Protein AF-A0A519KTD4-F1 (afdb_monomer_lite)

Structure (mmCIF, N/CA/C/O backbone):
data_AF-A0A519KTD4-F1
#
_entry.id   AF-A0A519KTD4-F1
#
loop_
_atom_site.group_PDB
_atom_site.id
_atom_site.type_symbol
_atom_site.label_atom_id
_atom_site.label_alt_id
_atom_site.label_comp_id
_atom_site.label_asym_id
_atom_site.label_entity_id
_atom_site.label_seq_id
_atom_site.pdbx_PDB_ins_code
_atom_site.Cartn_x
_atom_site.Cartn_y
_atom_site.Cartn_z
_atom_site.occupancy
_atom_site.B_iso_or_equiv
_atom_site.auth_seq_id
_atom_site.auth_comp_id
_atom_site.auth_asym_id
_atom_site.auth_atom_id
_atom_site.pdbx_PDB_model_num
ATOM 1 N N . MET A 1 1 ? -45.208 -14.488 49.906 1.00 46.38 1 MET A N 1
ATOM 2 C CA . MET A 1 1 ? -45.055 -13.047 49.587 1.00 46.38 1 MET A CA 1
ATOM 3 C C . MET A 1 1 ? -43.746 -12.851 48.831 1.00 46.38 1 MET A C 1
ATOM 5 O O . MET A 1 1 ? -42.703 -13.168 49.379 1.00 46.38 1 MET A O 1
ATOM 9 N N . LYS A 1 2 ? -43.776 -12.433 47.554 1.00 60.81 2 LYS A N 1
ATOM 10 C CA . LYS A 1 2 ? -42.550 -12.201 46.764 1.00 60.81 2 LYS A CA 1
ATOM 11 C C . LYS A 1 2 ? -41.892 -10.894 47.211 1.00 60.81 2 LYS A C 1
ATOM 13 O O . LYS A 1 2 ? -42.488 -9.822 47.106 1.00 60.81 2 LYS A O 1
ATOM 18 N N . ASN A 1 3 ? -40.668 -10.995 47.711 1.00 67.12 3 ASN A N 1
ATOM 19 C CA . ASN A 1 3 ? -39.859 -9.867 48.159 1.00 67.12 3 ASN A CA 1
ATOM 20 C C . ASN A 1 3 ? -39.650 -8.934 46.953 1.00 67.12 3 ASN A C 1
ATOM 22 O O . ASN A 1 3 ? -39.059 -9.341 45.961 1.00 67.12 3 ASN A O 1
ATOM 26 N N . LYS A 1 4 ? -40.151 -7.693 46.999 1.00 68.12 4 LYS A N 1
ATOM 27 C CA . LYS A 1 4 ? -40.100 -6.746 45.858 1.00 68.12 4 LYS A CA 1
ATOM 28 C C . LYS A 1 4 ? -38.737 -6.041 45.703 1.00 68.12 4 LYS A C 1
ATOM 30 O O . LYS A 1 4 ? -38.535 -5.258 44.782 1.00 68.12 4 LYS A O 1
ATOM 35 N N . LYS A 1 5 ? -37.803 -6.322 46.618 1.00 73.44 5 LYS A N 1
ATOM 36 C CA . LYS A 1 5 ? -36.444 -5.761 46.691 1.00 73.44 5 LYS A CA 1
ATOM 37 C C . LYS A 1 5 ? -35.567 -6.082 45.456 1.00 73.44 5 LYS A C 1
ATOM 39 O O . LYS A 1 5 ? -34.998 -5.136 44.916 1.00 73.44 5 LYS A O 1
ATOM 44 N N . PRO A 1 6 ? -35.500 -7.329 44.935 1.00 76.12 6 PRO A N 1
ATOM 45 C CA . PRO A 1 6 ? -34.754 -7.641 43.709 1.00 76.12 6 PRO A CA 1
ATOM 46 C C . PRO A 1 6 ? -35.272 -6.915 42.459 1.00 76.12 6 PRO A C 1
ATOM 48 O O . PRO A 1 6 ? -34.475 -6.577 41.593 1.00 76.12 6 PRO A O 1
ATOM 51 N N . LEU A 1 7 ? -36.573 -6.606 42.372 1.00 79.31 7 LEU A N 1
ATOM 52 C CA . LEU A 1 7 ? -37.143 -5.920 41.203 1.00 79.31 7 LEU A CA 1
ATOM 53 C C . LEU A 1 7 ? -36.609 -4.489 41.037 1.00 79.31 7 LEU A C 1
ATOM 55 O O . LEU A 1 7 ? -36.346 -4.060 39.918 1.00 79.31 7 LEU A O 1
ATOM 59 N N . LYS A 1 8 ? -36.407 -3.762 42.143 1.00 79.94 8 LYS A N 1
ATOM 60 C CA . LYS A 1 8 ? -35.822 -2.410 42.107 1.00 79.94 8 LYS A CA 1
ATOM 61 C C . LYS A 1 8 ? -34.336 -2.433 41.752 1.00 79.94 8 LYS A C 1
ATOM 63 O O . LYS A 1 8 ? -33.869 -1.551 41.045 1.00 79.94 8 LYS A O 1
ATOM 68 N N . ILE A 1 9 ? -33.610 -3.449 42.219 1.00 87.12 9 ILE A N 1
ATOM 69 C CA . ILE A 1 9 ? -32.178 -3.613 41.936 1.00 87.12 9 ILE A CA 1
ATOM 70 C C . ILE A 1 9 ? -31.966 -3.909 40.450 1.00 87.12 9 ILE A C 1
ATOM 72 O O . ILE A 1 9 ? -31.156 -3.252 39.806 1.00 87.12 9 ILE A O 1
ATOM 76 N N . ILE A 1 10 ? -32.745 -4.833 39.880 1.00 86.19 10 ILE A N 1
ATOM 77 C CA . ILE A 1 10 ? -32.666 -5.191 38.457 1.00 86.19 10 ILE A CA 1
ATOM 78 C C . ILE A 1 10 ? -32.978 -3.980 37.560 1.00 86.19 10 ILE A C 1
ATOM 80 O O . ILE A 1 10 ? -32.289 -3.770 36.563 1.00 86.19 10 ILE A O 1
ATOM 84 N N . ALA A 1 11 ? -33.948 -3.142 37.942 1.00 88.69 11 ALA A N 1
ATOM 85 C CA . ALA A 1 11 ? -34.317 -1.940 37.188 1.00 88.69 11 ALA A CA 1
ATOM 86 C C . ALA A 1 11 ? -33.179 -0.907 37.067 1.00 88.69 11 ALA A C 1
ATOM 88 O O . ALA A 1 11 ? -33.134 -0.166 36.090 1.00 88.69 11 ALA A O 1
ATOM 89 N N . VAL A 1 12 ? -32.252 -0.872 38.029 1.00 90.88 12 VAL A N 1
ATOM 90 C CA . VAL A 1 12 ? -31.076 0.017 38.002 1.00 90.88 12 VAL A CA 1
ATOM 91 C C . VAL A 1 12 ? -29.859 -0.683 37.390 1.00 90.88 12 VAL A C 1
ATOM 93 O O . VAL A 1 12 ? -29.072 -0.056 36.688 1.00 90.88 12 VAL A O 1
ATOM 96 N N . LEU A 1 13 ? -29.711 -1.994 37.598 1.00 92.06 13 LEU A N 1
ATOM 97 C CA . LEU A 1 13 ? -28.551 -2.750 37.122 1.00 92.06 13 LEU A CA 1
ATOM 98 C C . LEU A 1 13 ? -28.537 -2.919 35.593 1.00 92.06 13 LEU A C 1
ATOM 100 O O . LEU A 1 13 ? -27.482 -2.813 34.970 1.00 92.06 13 LEU A O 1
ATOM 104 N N . ILE A 1 14 ? -29.703 -3.161 34.984 1.00 93.00 14 ILE A N 1
ATOM 105 C CA . ILE A 1 14 ? -29.846 -3.357 33.532 1.00 93.00 14 ILE A CA 1
ATOM 106 C C . ILE A 1 14 ? -29.341 -2.151 32.721 1.00 93.00 14 ILE A C 1
ATOM 108 O O . ILE A 1 14 ? -28.513 -2.363 31.832 1.00 93.00 14 ILE A O 1
ATOM 112 N N . PRO A 1 15 ? -29.778 -0.901 32.980 1.00 92.06 15 PRO A N 1
ATOM 113 C CA . PRO A 1 15 ? -29.306 0.241 32.200 1.00 92.06 15 PRO A CA 1
ATOM 114 C C . PRO A 1 15 ? -27.805 0.487 32.381 1.00 92.06 15 PRO A C 1
ATOM 116 O O . PRO A 1 15 ? -27.131 0.808 31.407 1.00 92.06 15 PRO A O 1
ATOM 119 N N . ILE A 1 16 ? -27.251 0.260 33.579 1.00 94.75 16 ILE A N 1
ATOM 120 C CA . ILE A 1 16 ? -25.804 0.381 33.826 1.00 94.75 16 ILE A CA 1
ATOM 121 C C . ILE A 1 16 ? -25.023 -0.629 32.974 1.00 94.75 16 ILE A C 1
ATOM 123 O O . ILE A 1 16 ? -24.044 -0.266 32.319 1.00 94.75 16 ILE A O 1
ATOM 127 N N . LEU A 1 17 ? -25.482 -1.883 32.926 1.00 94.44 17 LEU A N 1
ATOM 128 C CA . LEU A 1 17 ? -24.864 -2.921 32.103 1.00 94.44 17 LEU A CA 1
ATOM 129 C C . LEU A 1 17 ? -24.974 -2.593 30.604 1.00 94.44 17 LEU A C 1
ATOM 131 O O . LEU A 1 17 ? -23.999 -2.722 29.865 1.00 94.44 17 LEU A O 1
ATOM 135 N N . ALA A 1 18 ? -26.143 -2.120 30.162 1.00 94.75 18 ALA A N 1
ATOM 136 C CA . ALA A 1 18 ? -26.383 -1.733 28.775 1.00 94.75 18 ALA A CA 1
ATOM 137 C C . ALA A 1 18 ? -25.467 -0.580 28.334 1.00 94.75 18 ALA A C 1
ATOM 139 O O . ALA A 1 18 ? -24.888 -0.641 27.250 1.00 94.75 18 ALA A O 1
ATOM 140 N N . ILE A 1 19 ? -25.268 0.432 29.186 1.00 96.06 19 ILE A N 1
ATOM 141 C CA . ILE A 1 19 ? -24.339 1.541 28.925 1.00 96.06 19 ILE A CA 1
ATOM 142 C C . ILE A 1 19 ? -22.902 1.021 28.791 1.00 96.06 19 ILE A C 1
ATOM 144 O O . ILE A 1 19 ? -22.199 1.409 27.857 1.00 96.06 19 ILE A O 1
ATOM 148 N N . GLY A 1 20 ? -22.475 0.103 29.663 1.00 95.38 20 GLY A N 1
ATOM 149 C CA . GLY A 1 20 ? -21.151 -0.521 29.571 1.00 95.38 20 GLY A CA 1
ATOM 150 C C . GLY A 1 20 ? -20.934 -1.258 28.244 1.00 95.38 20 GLY A C 1
ATOM 151 O O . GLY A 1 20 ? -19.898 -1.089 27.598 1.00 95.38 20 GLY A O 1
ATOM 152 N N . ILE A 1 21 ? -21.938 -2.015 27.792 1.00 95.31 21 ILE A N 1
ATOM 153 C CA . ILE A 1 21 ? -21.900 -2.724 26.505 1.00 95.31 21 ILE A CA 1
ATOM 154 C C . ILE A 1 21 ? -21.850 -1.731 25.335 1.00 95.31 21 ILE A C 1
ATOM 156 O O . ILE A 1 21 ? -21.049 -1.910 24.417 1.00 95.31 21 ILE A O 1
ATOM 160 N N . LEU A 1 22 ? -22.654 -0.665 25.370 1.00 94.50 22 LEU A N 1
ATOM 161 C CA . LEU A 1 22 ? -22.661 0.366 24.328 1.00 94.50 22 LEU A CA 1
ATOM 162 C C . LEU A 1 22 ? -21.302 1.065 24.208 1.00 94.50 22 LEU A C 1
ATOM 164 O O . LEU A 1 22 ? -20.795 1.215 23.096 1.00 94.50 22 LEU A O 1
ATOM 168 N N . LEU A 1 23 ? -20.680 1.434 25.332 1.00 94.88 23 LEU A N 1
ATOM 169 C CA . LEU A 1 23 ? -19.342 2.032 25.345 1.00 94.88 23 LEU A CA 1
ATOM 170 C C . LEU A 1 23 ? -18.289 1.073 24.773 1.00 94.88 23 LEU A C 1
ATOM 172 O O . LEU A 1 23 ? -17.483 1.475 23.931 1.00 94.88 23 LEU A O 1
ATOM 176 N N . TYR A 1 24 ? -18.332 -0.203 25.164 1.00 94.38 24 TYR A N 1
ATOM 177 C CA . TYR A 1 24 ? -17.425 -1.231 24.651 1.00 94.38 24 TYR A CA 1
ATOM 178 C C . TYR A 1 24 ? -17.544 -1.409 23.128 1.00 94.38 24 TYR A C 1
ATOM 180 O O . TYR A 1 24 ? -16.538 -1.400 22.406 1.00 94.38 24 TYR A O 1
ATOM 188 N N . LEU A 1 25 ? -18.776 -1.523 22.619 1.00 90.38 25 LEU A N 1
ATOM 189 C CA . LEU A 1 25 ? -19.040 -1.639 21.184 1.00 90.38 25 LEU A CA 1
ATOM 190 C C . LEU A 1 25 ? -18.593 -0.380 20.428 1.00 90.38 25 LEU A C 1
ATOM 192 O O . LEU A 1 25 ? -17.964 -0.490 19.372 1.00 90.38 25 LEU A O 1
ATOM 196 N N . PHE A 1 26 ? -18.838 0.808 20.988 1.00 90.81 26 PHE A N 1
ATOM 197 C CA . PHE A 1 26 ? -18.435 2.079 20.388 1.00 90.81 26 PHE A CA 1
ATOM 198 C C . PHE A 1 26 ? -16.909 2.208 20.271 1.00 90.81 26 PHE A C 1
ATOM 200 O O . PHE A 1 26 ? -16.398 2.549 19.202 1.00 90.81 26 PHE A O 1
ATOM 207 N N . SER A 1 27 ? -16.150 1.858 21.316 1.00 88.56 27 SER A N 1
ATOM 208 C CA . SER A 1 27 ? -14.680 1.864 21.264 1.00 88.56 27 SER A CA 1
ATOM 209 C C . SER A 1 27 ? -14.122 0.916 20.198 1.00 88.56 27 SER A C 1
ATOM 211 O O . SER A 1 27 ? -13.183 1.271 19.480 1.00 88.56 27 SER A O 1
ATOM 213 N N . ASN A 1 28 ? -14.704 -0.278 20.048 1.00 85.50 28 ASN A N 1
ATOM 214 C CA . ASN A 1 28 ? -14.299 -1.222 19.003 1.00 85.50 28 ASN A CA 1
ATOM 215 C C . ASN A 1 28 ? -14.608 -0.707 17.591 1.00 85.50 28 ASN A C 1
ATOM 217 O O . ASN A 1 28 ? -13.841 -0.965 16.660 1.00 85.50 28 ASN A O 1
ATOM 221 N N . PHE A 1 29 ? -15.694 0.048 17.423 1.00 83.69 29 PHE A N 1
ATOM 222 C CA . PHE A 1 29 ? -16.062 0.635 16.138 1.00 83.69 29 PHE A CA 1
ATOM 223 C C . PHE A 1 29 ? -15.134 1.792 15.735 1.00 83.69 29 PHE A C 1
ATOM 225 O O . PHE A 1 29 ? -14.670 1.845 14.594 1.00 83.69 29 PHE A O 1
ATOM 232 N N . GLN A 1 30 ? -14.769 2.664 16.680 1.00 81.06 30 GLN A N 1
ATOM 233 C CA . GLN A 1 30 ? -13.864 3.794 16.431 1.00 81.06 30 GLN A CA 1
ATOM 234 C C . GLN A 1 30 ? -12.459 3.339 16.001 1.00 81.06 30 GLN A C 1
ATOM 236 O O . GLN A 1 30 ? -11.890 3.891 15.056 1.00 81.06 30 GLN A O 1
ATOM 241 N N . LYS A 1 31 ? -11.927 2.263 16.604 1.00 76.94 31 LYS A N 1
ATOM 242 C CA . LYS A 1 31 ? -10.639 1.660 16.199 1.00 76.94 31 LYS A CA 1
ATOM 243 C C . LYS A 1 31 ? -10.631 1.207 14.736 1.00 76.94 31 LYS A C 1
ATOM 245 O O . LYS A 1 31 ? -9.590 1.252 14.083 1.00 76.94 31 LYS A O 1
ATOM 250 N N . LYS A 1 32 ? -11.779 0.764 14.214 1.00 72.12 32 LYS A N 1
ATOM 251 C CA . LYS A 1 32 ? -11.922 0.356 12.810 1.00 72.12 32 LYS A CA 1
ATOM 252 C C . LYS A 1 32 ? -12.081 1.565 11.886 1.00 72.12 32 LYS A C 1
ATOM 254 O O . LYS A 1 32 ? -11.459 1.580 10.828 1.00 72.12 32 LYS A O 1
ATOM 259 N N . LYS A 1 33 ? -12.827 2.599 12.298 1.00 70.75 33 LYS A N 1
ATOM 260 C CA . LYS A 1 33 ? -12.980 3.839 11.516 1.00 70.75 33 LYS A CA 1
ATOM 261 C C . LYS A 1 33 ? -11.664 4.572 11.287 1.00 70.75 33 LYS A C 1
ATOM 263 O O . LYS A 1 33 ? -11.385 4.926 10.151 1.00 70.75 33 LYS A O 1
ATOM 268 N N . SER A 1 34 ? -10.830 4.719 12.318 1.00 67.75 34 SER A N 1
ATOM 269 C CA . SER A 1 34 ? -9.533 5.402 12.193 1.00 67.75 34 SER A CA 1
ATOM 270 C C . SER A 1 34 ? -8.612 4.732 11.160 1.00 67.75 34 SER A C 1
ATOM 272 O O . SER A 1 34 ? -7.959 5.415 10.376 1.00 67.75 34 SER A O 1
ATOM 274 N N . LYS A 1 35 ? -8.624 3.393 11.077 1.00 66.06 35 LYS A N 1
ATOM 275 C CA . LYS A 1 35 ? -7.867 2.654 10.052 1.00 66.06 35 LYS A CA 1
ATOM 276 C C . LYS A 1 35 ? -8.420 2.875 8.646 1.00 66.06 35 LYS A C 1
ATOM 278 O O . LYS A 1 35 ? -7.649 3.013 7.708 1.00 66.06 35 LYS A O 1
ATOM 283 N N . VAL A 1 36 ? -9.743 2.925 8.497 1.00 70.31 36 VAL A N 1
ATOM 284 C CA . VAL A 1 36 ? -10.388 3.188 7.200 1.00 70.31 36 VAL A CA 1
ATOM 285 C C . VAL A 1 36 ? -10.169 4.637 6.757 1.00 70.31 36 VAL A C 1
ATOM 287 O O . VAL A 1 36 ? -9.966 4.892 5.576 1.00 70.31 36 VAL A O 1
ATOM 290 N N . GLU A 1 37 ? -10.156 5.589 7.687 1.00 68.44 37 GLU A N 1
ATOM 291 C CA . GLU A 1 37 ? -9.840 6.992 7.404 1.00 68.44 37 GLU A CA 1
ATOM 292 C C . GLU A 1 37 ? -8.380 7.188 6.998 1.00 68.44 37 GLU A C 1
ATOM 294 O O . GLU A 1 37 ? -8.121 7.934 6.060 1.00 68.44 37 GLU A O 1
ATOM 299 N N . ALA A 1 38 ? -7.448 6.454 7.611 1.00 65.00 38 ALA A N 1
ATOM 300 C CA . ALA A 1 38 ? -6.046 6.442 7.199 1.00 65.00 38 ALA A CA 1
ATOM 301 C C . ALA A 1 38 ? -5.829 5.872 5.783 1.00 65.00 38 ALA A C 1
ATOM 303 O O . ALA A 1 38 ? -4.842 6.210 5.143 1.00 65.00 38 ALA A O 1
ATOM 304 N N . LEU A 1 39 ? -6.750 5.043 5.275 1.00 65.25 39 LEU A N 1
ATOM 305 C CA . LEU A 1 39 ? -6.717 4.530 3.898 1.00 65.25 39 LEU A CA 1
ATOM 306 C C . LEU A 1 39 ? -7.345 5.493 2.876 1.00 65.25 39 LEU A C 1
ATOM 308 O O . LEU A 1 39 ? -7.231 5.255 1.675 1.00 65.25 39 LEU A O 1
ATOM 312 N N . LYS A 1 40 ? -8.014 6.573 3.316 1.00 68.81 40 LYS A N 1
ATOM 313 C CA . LYS A 1 40 ? -8.577 7.584 2.398 1.00 68.81 40 LYS A CA 1
ATOM 314 C C . LYS A 1 40 ? -7.487 8.398 1.704 1.00 68.81 40 LYS A C 1
ATOM 316 O O . LYS A 1 40 ? -7.725 8.914 0.614 1.00 68.81 40 LYS A O 1
ATOM 321 N N . SER A 1 41 ? -6.315 8.523 2.321 1.00 71.00 41 SER A N 1
ATOM 322 C CA . SER A 1 41 ? -5.142 9.150 1.725 1.00 71.00 41 SER A CA 1
ATOM 323 C C . SER A 1 41 ? -4.057 8.109 1.479 1.00 71.00 41 SER A C 1
ATOM 325 O O . SER A 1 41 ? -3.807 7.225 2.294 1.00 71.00 41 SER A O 1
ATOM 327 N N . ILE A 1 42 ? -3.390 8.219 0.331 1.00 71.81 42 ILE A N 1
ATOM 328 C CA . ILE A 1 42 ? -2.179 7.441 0.078 1.00 71.81 42 ILE A CA 1
ATOM 329 C C . ILE A 1 42 ? -1.114 7.953 1.063 1.00 71.81 42 ILE A C 1
ATOM 331 O O . ILE A 1 42 ? -0.867 9.165 1.083 1.00 71.81 42 ILE A O 1
ATOM 335 N N . PRO A 1 43 ? -0.495 7.081 1.883 1.00 73.44 43 PRO A N 1
ATOM 336 C CA . PRO A 1 43 ? 0.554 7.499 2.805 1.00 73.44 43 PRO A CA 1
ATOM 337 C C . PRO A 1 43 ? 1.724 8.121 2.038 1.00 73.44 43 PRO A C 1
ATOM 339 O O . PRO A 1 43 ? 1.910 7.857 0.851 1.00 73.44 43 PRO A O 1
ATOM 342 N N . SER A 1 44 ? 2.515 8.961 2.701 1.00 75.81 44 SER A N 1
ATOM 343 C CA . SER A 1 44 ? 3.729 9.519 2.102 1.00 75.81 44 SER A CA 1
ATOM 344 C C . SER A 1 44 ? 4.722 8.398 1.799 1.00 75.81 44 SER A C 1
ATOM 346 O O . SER A 1 44 ? 5.294 7.821 2.721 1.00 75.81 44 SER A O 1
ATOM 348 N N . ILE A 1 45 ? 4.917 8.082 0.518 1.00 77.38 45 ILE A N 1
ATOM 349 C CA . ILE A 1 45 ? 5.879 7.081 0.053 1.00 77.38 45 ILE A CA 1
ATOM 350 C C . ILE A 1 45 ? 7.125 7.747 -0.531 1.00 77.38 45 ILE A C 1
ATOM 352 O O . ILE A 1 45 ? 7.061 8.850 -1.075 1.00 77.38 45 ILE A O 1
ATOM 356 N N . SER A 1 46 ? 8.256 7.054 -0.414 1.00 80.56 46 SER A N 1
ATOM 357 C CA . SER A 1 46 ? 9.510 7.366 -1.099 1.00 80.56 46 SER A CA 1
ATOM 358 C C . SER A 1 46 ? 10.055 6.061 -1.660 1.00 80.56 46 SER A C 1
ATOM 360 O O . SER A 1 46 ? 10.478 5.180 -0.911 1.00 80.56 46 SER A O 1
ATOM 362 N N . VAL A 1 47 ? 9.951 5.901 -2.972 1.00 80.81 47 VAL A N 1
ATOM 363 C CA . VAL A 1 47 ? 10.277 4.665 -3.691 1.00 80.81 47 VAL A CA 1
ATOM 364 C C . VAL A 1 47 ? 11.083 5.000 -4.936 1.00 80.81 47 VAL A C 1
ATOM 366 O O . VAL A 1 47 ? 11.076 6.141 -5.388 1.00 80.81 47 VAL A O 1
ATOM 369 N N . LYS A 1 48 ? 11.817 4.032 -5.485 1.00 82.38 48 LYS A N 1
ATOM 370 C CA . LYS A 1 48 ? 12.569 4.238 -6.727 1.00 82.38 48 LYS A CA 1
ATOM 371 C C . LYS A 1 48 ? 11.766 3.720 -7.911 1.00 82.38 48 LYS A C 1
ATOM 373 O O . LYS A 1 48 ? 11.200 2.637 -7.824 1.00 82.38 48 LYS A O 1
ATOM 378 N N . ASP A 1 49 ? 11.741 4.476 -9.003 1.00 81.19 49 ASP A N 1
ATOM 379 C CA . ASP A 1 49 ? 11.227 3.970 -10.274 1.00 81.19 49 ASP A CA 1
ATOM 380 C C . ASP A 1 49 ? 12.210 2.971 -10.917 1.0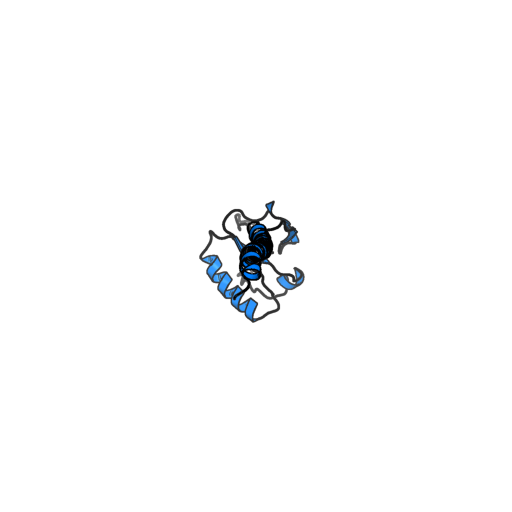0 81.19 49 ASP A C 1
ATOM 382 O O . ASP A 1 49 ? 13.355 2.799 -10.484 1.00 81.19 49 ASP A O 1
ATOM 386 N N . ILE A 1 50 ? 11.785 2.353 -12.019 1.00 77.12 50 ILE A N 1
ATOM 387 C CA . ILE A 1 50 ? 12.616 1.453 -12.839 1.00 77.12 50 ILE A CA 1
ATOM 388 C C . ILE A 1 50 ? 13.902 2.086 -13.404 1.00 77.12 50 ILE A C 1
ATOM 390 O O . ILE A 1 50 ? 14.800 1.363 -13.839 1.00 77.12 50 ILE A O 1
ATOM 394 N N . ASN A 1 51 ? 13.997 3.416 -13.424 1.00 76.00 51 ASN A N 1
ATOM 395 C CA . ASN A 1 51 ? 15.167 4.164 -13.881 1.00 76.00 51 ASN A CA 1
ATOM 396 C C . ASN A 1 51 ? 16.074 4.589 -12.710 1.00 76.00 51 ASN A C 1
ATOM 398 O O . ASN A 1 51 ? 17.135 5.162 -12.943 1.00 76.00 51 ASN A O 1
ATOM 402 N N . GLY A 1 52 ? 15.685 4.298 -11.464 1.00 75.94 52 GLY A N 1
ATOM 403 C CA . GLY A 1 52 ? 16.391 4.692 -10.248 1.00 75.94 52 GLY A CA 1
ATOM 404 C C . GLY A 1 52 ? 16.051 6.094 -9.728 1.00 75.94 52 GLY A C 1
ATOM 405 O O . GLY A 1 52 ? 16.665 6.523 -8.749 1.00 75.94 52 GLY A O 1
ATOM 406 N N . ASN A 1 53 ? 15.088 6.798 -10.329 1.00 81.38 53 ASN A N 1
ATOM 407 C CA . ASN A 1 53 ? 14.631 8.106 -9.863 1.00 81.38 53 ASN A CA 1
ATOM 408 C C . ASN A 1 53 ? 13.770 7.966 -8.607 1.00 81.38 53 ASN A C 1
ATOM 410 O O . ASN A 1 53 ? 13.006 7.013 -8.468 1.00 81.38 53 ASN A O 1
ATOM 414 N N . SER A 1 54 ? 13.854 8.950 -7.712 1.00 81.75 54 SER A N 1
ATOM 415 C CA . SER A 1 54 ? 13.011 8.996 -6.516 1.00 81.75 54 SER A CA 1
ATOM 416 C C . SER A 1 54 ? 11.588 9.434 -6.865 1.00 81.75 54 SER A C 1
ATOM 418 O O . SER A 1 54 ? 11.376 10.501 -7.442 1.00 81.75 54 SER A O 1
ATOM 420 N N . VAL A 1 55 ? 10.619 8.613 -6.483 1.00 81.69 55 VAL A N 1
ATOM 421 C CA . VAL A 1 55 ? 9.184 8.839 -6.615 1.00 81.69 55 VAL A CA 1
ATOM 422 C C . VAL A 1 55 ? 8.618 9.074 -5.222 1.00 81.69 55 VAL A C 1
ATOM 424 O O . VAL A 1 55 ? 8.696 8.222 -4.338 1.00 81.69 55 VAL A O 1
ATOM 427 N N . THR A 1 56 ? 8.016 10.242 -5.044 1.00 84.19 56 THR A N 1
ATOM 428 C CA . THR A 1 56 ? 7.303 10.654 -3.831 1.00 84.19 56 THR A CA 1
ATOM 429 C C . THR A 1 56 ? 5.849 11.001 -4.137 1.00 84.19 56 THR A C 1
ATOM 431 O O . THR A 1 56 ? 5.473 11.129 -5.308 1.00 84.19 56 THR A O 1
ATOM 434 N N . ASN A 1 57 ? 5.030 11.230 -3.106 1.00 77.56 57 ASN A N 1
ATOM 435 C CA . ASN A 1 57 ? 3.627 11.640 -3.274 1.00 77.56 57 ASN A CA 1
ATOM 436 C C . ASN A 1 57 ? 3.445 12.848 -4.204 1.00 77.56 57 ASN A C 1
ATOM 438 O O . ASN A 1 57 ? 2.457 12.911 -4.929 1.00 77.56 57 ASN A O 1
ATOM 442 N N . ASN A 1 58 ? 4.416 13.761 -4.233 1.00 76.69 58 ASN A N 1
ATOM 443 C CA . ASN A 1 58 ? 4.367 14.967 -5.061 1.00 76.69 58 ASN A CA 1
ATOM 444 C C . ASN A 1 58 ? 4.628 14.676 -6.547 1.00 76.69 58 ASN A C 1
ATOM 446 O O . ASN A 1 58 ? 4.205 15.433 -7.413 1.00 76.69 58 ASN A O 1
ATOM 450 N N . THR A 1 59 ? 5.327 13.579 -6.840 1.00 7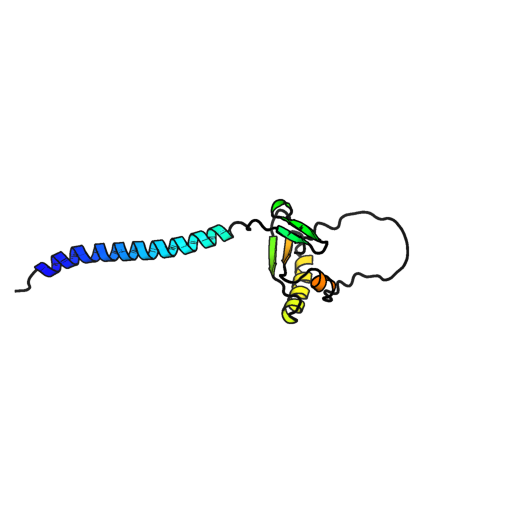7.88 59 THR A N 1
ATOM 451 C CA . THR A 1 59 ? 5.644 13.137 -8.208 1.00 77.88 59 THR A CA 1
ATOM 452 C C . THR A 1 59 ? 4.638 12.122 -8.753 1.00 77.88 59 THR A C 1
ATOM 454 O O . THR A 1 59 ? 4.688 11.776 -9.935 1.00 77.88 59 THR A O 1
ATOM 457 N N . LEU A 1 60 ? 3.718 11.638 -7.906 1.00 77.38 60 LEU A N 1
ATOM 458 C CA . LEU A 1 60 ? 2.661 10.728 -8.329 1.00 77.38 60 LEU A CA 1
ATOM 459 C C . LEU A 1 60 ? 1.718 11.442 -9.308 1.00 77.38 60 LEU A C 1
ATOM 461 O O . LEU A 1 60 ? 1.304 12.578 -9.060 1.00 77.38 60 LEU A O 1
ATOM 465 N N . PRO A 1 61 ? 1.323 10.781 -10.407 1.00 76.62 61 PRO A N 1
ATOM 466 C CA . PRO A 1 61 ? 0.455 11.394 -11.399 1.00 76.62 61 PRO A CA 1
ATOM 467 C C . PRO A 1 61 ? -0.899 11.771 -10.786 1.00 76.62 61 PRO A C 1
ATOM 469 O O . PRO A 1 61 ? -1.512 10.997 -10.046 1.00 76.62 61 PRO A O 1
ATOM 472 N N . VAL A 1 62 ? -1.372 12.980 -11.085 1.00 77.38 62 VAL A N 1
ATOM 473 C CA . VAL A 1 62 ? -2.648 13.519 -10.588 1.00 77.38 62 VAL A CA 1
ATOM 474 C C . VAL A 1 62 ? -3.824 12.839 -11.310 1.00 77.38 62 VAL A C 1
ATOM 476 O O . VAL A 1 62 ? -3.700 12.433 -12.463 1.00 77.38 62 VAL A O 1
ATOM 479 N N . GLY A 1 63 ? -4.963 12.675 -10.627 1.00 81.69 63 GLY A N 1
ATOM 480 C CA . GLY A 1 63 ? -6.158 12.003 -11.164 1.00 81.69 63 GLY A CA 1
ATOM 481 C C . GLY A 1 63 ? -6.359 10.575 -10.649 1.00 81.69 63 GLY A C 1
ATOM 482 O O . GLY A 1 63 ? -5.766 10.196 -9.634 1.00 81.69 63 GLY A O 1
ATOM 483 N N . ASN A 1 64 ? -7.204 9.806 -11.345 1.00 83.12 64 ASN A N 1
ATOM 484 C CA . ASN A 1 64 ? -7.566 8.431 -10.987 1.00 83.12 64 ASN A CA 1
ATOM 485 C C . ASN A 1 64 ? -6.346 7.516 -11.084 1.00 83.12 64 ASN A C 1
ATOM 487 O O . ASN A 1 64 ? -5.692 7.457 -12.128 1.00 83.12 64 ASN A O 1
ATOM 491 N N . LYS A 1 65 ? -6.041 6.808 -9.995 1.00 84.00 65 LYS A N 1
ATOM 492 C CA . LYS A 1 65 ? -4.873 5.930 -9.906 1.00 84.00 65 LYS A CA 1
ATOM 493 C C . LYS A 1 65 ? -5.299 4.544 -9.463 1.00 84.00 65 LYS A C 1
ATOM 495 O O . LYS A 1 65 ? -6.152 4.419 -8.589 1.00 84.00 65 LYS A O 1
ATOM 500 N N . ILE A 1 66 ? -4.671 3.531 -10.037 1.00 83.88 66 ILE A N 1
ATOM 501 C CA . ILE A 1 66 ? -4.791 2.147 -9.588 1.00 83.88 66 ILE A CA 1
ATOM 502 C C . ILE A 1 66 ? -3.412 1.717 -9.114 1.00 83.88 66 ILE A C 1
ATOM 504 O O . ILE A 1 66 ? -2.439 1.829 -9.860 1.00 83.88 66 ILE A O 1
ATOM 508 N N . LEU A 1 67 ? -3.347 1.262 -7.867 1.00 82.50 67 LEU A N 1
ATOM 509 C CA . LEU A 1 67 ? -2.146 0.721 -7.248 1.00 82.50 67 LEU A CA 1
ATOM 510 C C . LEU A 1 67 ? -2.211 -0.805 -7.339 1.00 82.50 67 LEU A C 1
ATOM 512 O O . LEU A 1 67 ? -3.151 -1.406 -6.823 1.00 82.50 67 LEU A O 1
ATOM 516 N N . VAL A 1 68 ? -1.232 -1.421 -8.002 1.00 84.06 68 VAL A N 1
ATOM 517 C CA . VAL A 1 68 ? -1.170 -2.875 -8.213 1.00 84.06 68 VAL A CA 1
ATOM 518 C C . VAL A 1 68 ? 0.140 -3.412 -7.650 1.00 84.06 68 VAL A C 1
ATOM 520 O O . VAL A 1 68 ? 1.210 -3.094 -8.164 1.00 84.06 68 VAL A O 1
ATOM 523 N N . TYR A 1 69 ? 0.059 -4.246 -6.617 1.00 83.56 69 TYR A N 1
ATOM 524 C CA . TYR A 1 69 ? 1.219 -5.006 -6.160 1.00 83.56 69 TYR A CA 1
ATOM 525 C C . TYR A 1 69 ? 1.499 -6.154 -7.131 1.00 83.56 69 TYR A C 1
ATOM 527 O O . TYR A 1 69 ? 0.573 -6.845 -7.558 1.00 83.56 69 TYR A O 1
ATOM 535 N N . PHE A 1 70 ? 2.768 -6.372 -7.466 1.00 83.06 70 PHE A N 1
ATOM 536 C CA . PHE A 1 70 ? 3.180 -7.451 -8.352 1.00 83.06 70 PHE A CA 1
ATOM 537 C C . PHE A 1 70 ? 4.459 -8.121 -7.861 1.00 83.06 70 PHE A C 1
ATOM 539 O O . PHE A 1 70 ? 5.463 -7.463 -7.585 1.00 83.06 70 PHE A O 1
ATOM 546 N N . ASN A 1 71 ? 4.432 -9.451 -7.812 1.00 83.19 71 ASN A N 1
ATOM 547 C CA . ASN A 1 71 ? 5.609 -10.262 -7.547 1.00 83.19 71 ASN A CA 1
ATOM 548 C C . ASN A 1 71 ? 6.146 -10.856 -8.868 1.00 83.19 71 ASN A C 1
ATOM 550 O O . ASN A 1 71 ? 5.461 -11.693 -9.465 1.00 83.19 71 ASN A O 1
ATOM 554 N N . PRO A 1 72 ? 7.347 -10.457 -9.333 1.00 77.62 72 PRO A N 1
ATOM 555 C CA . PRO A 1 72 ? 7.914 -10.927 -10.597 1.00 77.62 72 PRO A CA 1
ATOM 556 C C . PRO A 1 72 ? 8.291 -12.409 -10.597 1.00 77.62 72 PRO A C 1
ATOM 558 O O . PRO A 1 72 ? 8.365 -12.993 -11.675 1.00 77.62 72 PRO A O 1
ATOM 561 N N . ASP A 1 73 ? 8.480 -13.034 -9.436 1.00 81.12 73 ASP A N 1
ATOM 562 C CA . ASP A 1 73 ? 8.912 -14.435 -9.342 1.00 81.12 73 ASP A CA 1
ATOM 563 C C . ASP A 1 73 ? 7.744 -15.432 -9.432 1.00 81.12 73 ASP A C 1
ATOM 565 O O . ASP A 1 73 ? 7.951 -16.642 -9.441 1.00 81.12 73 ASP A O 1
ATOM 569 N N . CYS A 1 74 ? 6.502 -14.944 -9.496 1.00 80.06 74 CYS A N 1
ATOM 570 C CA . CYS A 1 74 ? 5.306 -15.777 -9.559 1.00 80.06 74 CYS A CA 1
ATOM 571 C C . CYS A 1 74 ? 4.766 -15.865 -10.994 1.00 80.06 74 CYS A C 1
ATOM 573 O O . CYS A 1 74 ? 4.338 -14.863 -11.569 1.00 80.06 74 CYS A O 1
ATOM 575 N N . GLU A 1 75 ? 4.722 -17.075 -11.559 1.00 81.44 75 GLU A N 1
ATOM 576 C CA . GLU A 1 75 ? 4.222 -17.320 -12.923 1.00 81.44 75 GLU A CA 1
ATOM 577 C C . GLU A 1 75 ? 2.770 -16.858 -13.113 1.00 81.44 75 GLU A C 1
ATOM 579 O O . GLU A 1 75 ? 2.430 -16.239 -14.124 1.00 81.44 75 GLU A O 1
ATOM 584 N N . TYR A 1 76 ? 1.917 -17.084 -12.112 1.00 85.50 76 TYR A N 1
ATOM 585 C CA . TYR A 1 76 ? 0.523 -16.641 -12.146 1.00 85.50 76 TYR A CA 1
ATOM 586 C C . TYR A 1 76 ? 0.409 -15.117 -12.144 1.00 85.50 76 TYR A C 1
ATOM 588 O O . TYR A 1 76 ? -0.354 -14.555 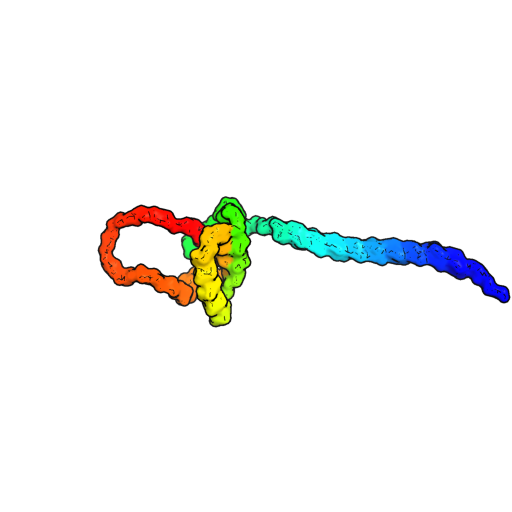-12.931 1.00 85.50 76 TYR A O 1
ATOM 596 N N . CYS A 1 77 ? 1.219 -14.437 -11.326 1.00 78.44 77 CYS A N 1
ATOM 597 C CA . CYS A 1 77 ? 1.257 -12.979 -11.322 1.00 78.44 77 CYS A CA 1
ATOM 598 C C . CYS A 1 77 ? 1.705 -12.449 -12.690 1.00 78.44 77 CYS A C 1
ATOM 600 O O . CYS A 1 77 ? 1.167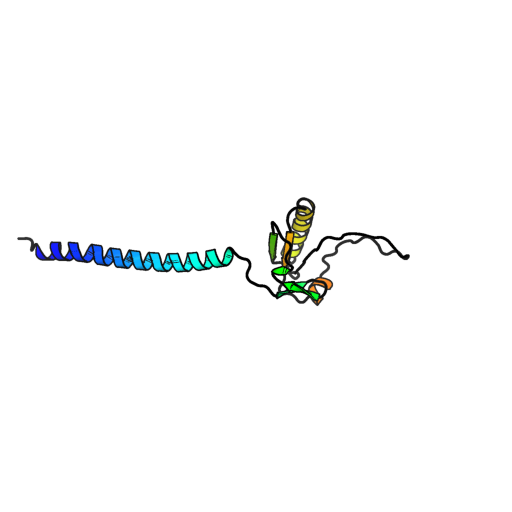 -11.449 -13.163 1.00 78.44 77 CYS A O 1
ATOM 602 N N . GLN A 1 78 ? 2.675 -13.094 -13.353 1.00 80.81 78 GLN A N 1
ATOM 603 C CA . GLN A 1 78 ? 3.139 -12.677 -14.684 1.00 80.81 78 GLN A CA 1
ATOM 604 C C . GLN A 1 78 ? 2.032 -12.799 -15.740 1.00 80.81 78 GLN A C 1
ATOM 606 O O . GLN A 1 78 ? 1.858 -11.895 -16.564 1.00 80.81 78 GLN A O 1
ATOM 611 N N . ALA A 1 79 ? 1.269 -13.895 -15.710 1.00 85.62 79 ALA A N 1
ATOM 612 C CA . ALA A 1 79 ? 0.131 -14.094 -16.600 1.00 85.62 79 ALA A CA 1
ATOM 613 C C . ALA A 1 79 ? -0.954 -13.027 -16.375 1.00 85.62 79 ALA A C 1
ATOM 615 O O . ALA A 1 79 ? -1.419 -12.407 -17.334 1.00 85.62 79 ALA A O 1
ATOM 616 N N . GLU A 1 80 ? -1.288 -12.742 -15.115 1.00 85.12 80 GLU A N 1
ATOM 617 C CA . GLU A 1 80 ? -2.227 -11.679 -14.748 1.00 85.12 80 GLU A CA 1
ATOM 618 C C . GLU A 1 80 ? -1.744 -10.312 -15.249 1.00 85.12 80 GLU A C 1
ATOM 620 O O . GLU A 1 80 ? -2.492 -9.564 -15.884 1.00 85.12 80 GLU A O 1
ATOM 625 N N . MET A 1 81 ? -0.459 -10.012 -15.056 1.00 84.69 81 MET A N 1
ATOM 626 C CA . MET A 1 81 ? 0.129 -8.747 -15.478 1.00 84.69 81 MET A CA 1
ATOM 627 C C . MET A 1 81 ? 0.077 -8.550 -17.000 1.00 84.69 81 MET A C 1
ATOM 629 O O . MET A 1 81 ? -0.143 -7.433 -17.484 1.00 84.69 81 MET A O 1
ATOM 633 N N . ASN A 1 82 ? 0.221 -9.629 -17.775 1.00 84.00 82 ASN A N 1
ATOM 634 C CA . ASN A 1 82 ? 0.073 -9.588 -19.228 1.00 84.00 82 ASN A CA 1
ATOM 635 C C . ASN A 1 82 ? -1.348 -9.197 -19.649 1.00 84.00 82 ASN A C 1
ATOM 637 O O . ASN A 1 82 ? -1.503 -8.334 -20.520 1.00 84.00 82 ASN A O 1
ATOM 641 N N . GLU A 1 83 ? -2.377 -9.762 -19.022 1.00 86.50 83 GLU A N 1
ATOM 642 C CA . GLU A 1 83 ? -3.768 -9.409 -19.319 1.00 86.50 83 GLU A CA 1
ATOM 643 C C . GLU A 1 83 ? -4.112 -7.989 -18.846 1.00 86.50 83 GLU A C 1
ATOM 645 O O . GLU A 1 83 ? -4.669 -7.196 -19.615 1.00 86.50 83 GLU A O 1
ATOM 650 N N . LEU A 1 84 ? -3.668 -7.598 -17.646 1.00 85.56 84 LEU A N 1
ATOM 651 C CA . LEU A 1 84 ? -3.826 -6.231 -17.134 1.00 85.56 84 LEU A CA 1
ATOM 652 C C . LEU A 1 84 ? -3.175 -5.194 -18.058 1.00 85.56 84 LEU A C 1
ATOM 654 O O . LEU A 1 84 ? -3.729 -4.115 -18.283 1.00 85.56 84 LEU A O 1
ATOM 658 N N . SER A 1 85 ? -2.035 -5.523 -18.674 1.00 83.25 85 SER A N 1
ATOM 659 C CA . SER A 1 85 ? -1.365 -4.630 -19.623 1.00 83.25 85 SER A CA 1
ATOM 660 C C . SER A 1 85 ? -2.206 -4.338 -20.874 1.00 83.25 85 SER A C 1
ATOM 662 O O . SER A 1 85 ? -2.126 -3.236 -21.427 1.00 83.25 85 SER A O 1
ATOM 664 N N . LYS A 1 86 ? -3.035 -5.295 -21.317 1.00 86.25 86 LYS A N 1
ATOM 665 C CA . LYS A 1 86 ? -3.950 -5.118 -22.455 1.00 86.25 86 LYS A CA 1
ATOM 666 C C . LYS A 1 86 ? -5.120 -4.213 -22.079 1.00 86.25 86 LYS A C 1
ATOM 668 O O . LYS A 1 86 ? -5.517 -3.378 -22.889 1.00 86.25 86 LYS A O 1
ATOM 673 N N . ILE A 1 87 ? -5.638 -4.348 -20.859 1.00 85.62 87 ILE A N 1
ATOM 674 C CA . ILE A 1 87 ? -6.729 -3.517 -20.329 1.00 85.62 87 ILE A CA 1
ATOM 675 C C . ILE A 1 87 ? -6.253 -2.076 -20.130 1.00 85.62 87 ILE A C 1
ATOM 677 O O . ILE A 1 87 ? -6.918 -1.145 -20.573 1.00 85.62 87 ILE A O 1
ATOM 681 N N . ASN A 1 88 ? -5.062 -1.881 -19.561 1.00 80.88 88 ASN A N 1
ATOM 682 C CA . ASN A 1 88 ? -4.476 -0.556 -19.358 1.00 80.88 88 ASN A CA 1
ATOM 683 C C . ASN A 1 88 ? -4.398 0.252 -20.672 1.00 80.88 88 ASN A C 1
ATOM 685 O O . ASN A 1 88 ? -4.755 1.425 -20.709 1.00 80.88 88 ASN A O 1
ATOM 689 N N . LYS A 1 89 ? -4.051 -0.390 -21.799 1.00 79.50 89 LYS A N 1
ATOM 690 C CA . LYS A 1 89 ? -4.039 0.275 -23.119 1.00 79.50 89 LYS A CA 1
ATOM 691 C C . LYS A 1 89 ? -5.402 0.845 -23.539 1.00 79.50 89 LYS A C 1
ATOM 693 O O . LYS A 1 89 ? -5.430 1.806 -24.305 1.00 79.50 89 LYS A O 1
ATOM 698 N N . LYS A 1 90 ? -6.508 0.264 -23.062 1.00 84.38 90 LYS A N 1
ATOM 699 C CA . LYS A 1 90 ? -7.877 0.724 -23.348 1.00 84.38 90 LYS A CA 1
ATOM 700 C C . LYS A 1 90 ? -8.315 1.885 -22.447 1.00 84.38 90 LYS A C 1
ATOM 702 O O . LYS A 1 90 ? -9.214 2.625 -22.829 1.00 84.38 90 LYS A O 1
ATOM 707 N N . HIS A 1 91 ? -7.673 2.078 -21.294 1.00 80.56 91 HIS A N 1
ATOM 708 C CA . HIS A 1 91 ? -8.042 3.088 -20.298 1.00 80.56 91 HIS A CA 1
ATOM 709 C C . HIS A 1 91 ? -6.915 4.104 -20.091 1.00 80.56 91 HIS A C 1
ATOM 711 O O . HIS A 1 91 ? -6.219 4.096 -19.079 1.00 80.56 91 HIS A O 1
ATOM 717 N N . GLN A 1 92 ? -6.750 5.009 -21.058 1.00 77.25 92 GLN A N 1
ATOM 718 C CA . GLN A 1 92 ? -5.687 6.027 -21.035 1.00 77.25 92 GLN A CA 1
ATOM 719 C C . GLN A 1 92 ? -5.902 7.133 -19.986 1.00 77.25 92 GLN A C 1
ATOM 721 O O . GLN A 1 92 ? -4.989 7.900 -19.699 1.00 77.25 92 GLN A O 1
ATOM 726 N N . ASN A 1 93 ? -7.104 7.223 -19.416 1.00 81.94 93 ASN A N 1
ATOM 727 C CA . ASN A 1 93 ? -7.483 8.194 -18.389 1.00 81.94 93 ASN A CA 1
ATOM 728 C C . ASN A 1 93 ? -7.186 7.721 -16.953 1.00 81.94 93 ASN A C 1
ATOM 730 O O . ASN A 1 93 ? -7.536 8.420 -16.001 1.00 81.94 93 ASN A O 1
ATOM 734 N N . ILE A 1 94 ? -6.586 6.538 -16.784 1.00 83.12 94 ILE A N 1
ATOM 735 C CA . ILE A 1 94 ? -6.257 5.956 -15.482 1.00 83.12 94 ILE A CA 1
ATOM 736 C C . ILE A 1 94 ? -4.743 5.791 -15.376 1.00 83.12 94 ILE A C 1
ATOM 738 O O . ILE A 1 94 ? -4.101 5.215 -16.251 1.00 83.12 94 ILE A O 1
ATOM 742 N N . ASN A 1 95 ? -4.170 6.256 -14.268 1.00 84.25 95 ASN A N 1
ATOM 743 C CA . ASN A 1 95 ? -2.755 6.086 -13.976 1.00 84.25 95 ASN A CA 1
ATOM 744 C C . ASN A 1 95 ? -2.524 4.767 -13.235 1.00 84.25 95 ASN A C 1
ATOM 746 O O . ASN A 1 95 ? -2.854 4.633 -12.058 1.00 84.25 95 ASN A O 1
ATOM 750 N N . TRP A 1 96 ? -1.949 3.790 -13.926 1.00 82.75 96 TRP A N 1
ATOM 751 C CA . TRP A 1 96 ? -1.591 2.506 -13.331 1.00 82.75 96 TRP A CA 1
ATOM 752 C C . TRP A 1 96 ? -0.195 2.589 -12.723 1.00 82.75 96 TRP A C 1
ATOM 754 O O . TRP A 1 96 ? 0.781 2.779 -13.449 1.00 82.75 96 TRP A O 1
ATOM 764 N N . ILE A 1 97 ? -0.120 2.426 -11.406 1.00 82.69 97 ILE A N 1
ATOM 765 C CA . ILE A 1 97 ? 1.119 2.379 -10.637 1.00 82.69 97 ILE A CA 1
ATOM 766 C C . ILE A 1 97 ? 1.271 0.943 -10.151 1.00 82.69 97 ILE A C 1
ATOM 768 O O . ILE A 1 97 ? 0.504 0.468 -9.314 1.00 82.69 97 ILE A O 1
ATOM 772 N N . MET A 1 98 ? 2.236 0.241 -10.725 1.00 83.38 98 MET A N 1
ATOM 773 C CA . MET A 1 98 ? 2.645 -1.076 -10.241 1.00 83.38 98 MET A CA 1
ATOM 774 C C . MET A 1 98 ? 3.723 -0.870 -9.178 1.00 83.38 98 MET A C 1
ATOM 776 O O . MET A 1 98 ? 4.361 0.177 -9.218 1.00 83.38 98 MET A O 1
ATOM 780 N N . PHE A 1 99 ? 3.842 -1.780 -8.211 1.00 83.62 99 PHE A N 1
ATOM 781 C CA . PHE A 1 99 ? 4.926 -1.788 -7.226 1.00 83.62 99 PHE A CA 1
ATOM 782 C C . PHE A 1 99 ? 5.318 -3.205 -6.834 1.00 83.62 99 PHE A C 1
ATOM 784 O O . PHE A 1 99 ? 4.476 -4.105 -6.765 1.00 83.62 99 PHE A O 1
ATOM 791 N N . THR A 1 100 ? 6.607 -3.390 -6.567 1.00 83.62 100 THR A N 1
ATOM 792 C CA . THR A 1 100 ? 7.185 -4.661 -6.133 1.00 83.62 100 THR A CA 1
ATOM 793 C C . THR A 1 100 ? 8.207 -4.441 -5.021 1.00 83.62 100 THR A C 1
ATOM 795 O O . THR A 1 100 ? 8.832 -3.389 -4.924 1.00 83.62 100 THR A O 1
ATOM 798 N N . ASP A 1 101 ? 8.372 -5.435 -4.157 1.00 81.88 101 ASP A N 1
ATOM 799 C CA . ASP A 1 101 ? 9.393 -5.466 -3.108 1.00 81.88 101 ASP A CA 1
ATOM 800 C C . ASP A 1 101 ? 10.749 -5.986 -3.616 1.00 81.88 101 ASP A C 1
ATOM 802 O O . ASP A 1 101 ? 11.736 -6.003 -2.879 1.00 81.88 101 ASP A O 1
ATOM 806 N N . LYS A 1 102 ? 10.814 -6.395 -4.887 1.00 78.62 102 LYS A N 1
ATOM 807 C CA . LYS A 1 102 ? 12.017 -6.944 -5.509 1.00 78.62 102 LYS A CA 1
ATOM 808 C C . LYS A 1 102 ? 12.975 -5.852 -5.986 1.00 78.62 102 LYS A C 1
ATOM 810 O O . LYS A 1 102 ? 12.543 -4.793 -6.446 1.00 78.62 102 LYS A O 1
ATOM 815 N N . PRO A 1 103 ? 14.297 -6.089 -5.912 1.00 69.50 103 PRO A N 1
ATOM 816 C CA . PRO A 1 103 ? 15.280 -5.110 -6.348 1.00 69.50 103 PRO A CA 1
ATOM 817 C C . PRO A 1 103 ? 15.146 -4.823 -7.850 1.00 69.50 103 PRO A C 1
ATOM 819 O O . PRO A 1 103 ? 14.895 -5.717 -8.657 1.0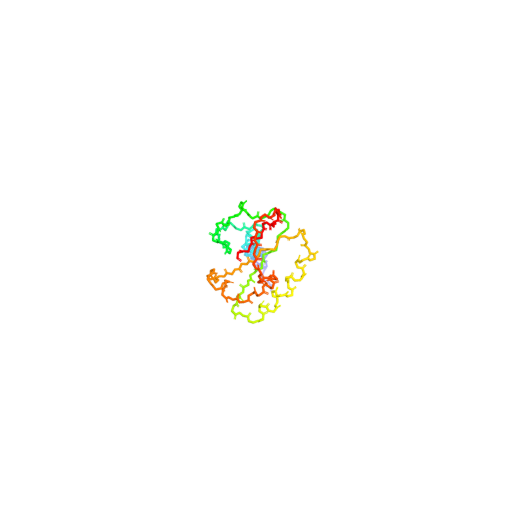0 69.50 103 PRO A O 1
ATOM 822 N N . LEU A 1 104 ? 15.417 -3.576 -8.253 1.00 62.97 104 LEU A N 1
ATOM 823 C CA . LEU A 1 104 ? 15.351 -3.114 -9.654 1.00 62.97 104 LEU A CA 1
ATOM 824 C C . LEU A 1 104 ? 16.154 -3.995 -10.636 1.00 62.97 104 LEU A C 1
ATOM 826 O O . LEU A 1 104 ? 15.836 -4.078 -11.823 1.00 62.97 104 LEU A O 1
ATOM 830 N N . ILE A 1 105 ? 17.189 -4.674 -10.133 1.00 54.97 105 ILE A N 1
ATOM 831 C CA . ILE A 1 105 ? 18.043 -5.606 -10.880 1.00 54.97 105 ILE A CA 1
ATOM 832 C C . ILE A 1 105 ? 17.244 -6.832 -11.360 1.00 54.97 105 ILE A C 1
ATOM 834 O O . ILE A 1 105 ? 17.478 -7.316 -12.466 1.00 54.97 105 ILE A O 1
ATOM 838 N N . GLU A 1 106 ? 16.258 -7.293 -10.589 1.00 53.53 106 GLU A N 1
ATOM 839 C CA . GLU A 1 106 ? 15.378 -8.420 -10.929 1.00 53.53 106 GLU A CA 1
ATOM 840 C C . GLU A 1 106 ? 14.209 -7.996 -11.828 1.00 53.53 106 GLU A C 1
ATOM 842 O O . GLU A 1 106 ? 13.801 -8.759 -12.700 1.00 53.53 106 GLU A O 1
ATOM 847 N N . ILE A 1 107 ? 13.737 -6.748 -11.738 1.00 53.94 107 ILE A N 1
ATOM 848 C CA . ILE A 1 107 ? 12.735 -6.194 -12.674 1.00 53.94 107 ILE A CA 1
ATOM 849 C C . ILE A 1 107 ? 13.315 -6.072 -14.091 1.00 53.94 107 ILE A C 1
ATOM 851 O O . ILE A 1 107 ? 12.622 -6.279 -15.084 1.00 53.94 107 ILE A O 1
ATOM 855 N N . LYS A 1 108 ? 14.612 -5.762 -14.200 1.00 53.53 108 LYS A N 1
ATOM 856 C CA . LYS A 1 108 ? 15.307 -5.650 -15.491 1.00 53.53 108 LYS A CA 1
ATOM 857 C C . LYS A 1 108 ? 15.713 -7.011 -16.074 1.00 53.53 108 LYS A C 1
ATOM 859 O O . LYS A 1 108 ? 15.927 -7.112 -17.280 1.00 53.53 108 LYS A O 1
ATOM 864 N N . LYS A 1 109 ? 15.841 -8.036 -15.222 1.00 45.31 109 LYS A N 1
ATOM 865 C CA . LYS A 1 109 ? 16.275 -9.399 -15.578 1.00 45.31 109 LYS A CA 1
ATOM 866 C C . LYS A 1 109 ? 15.106 -10.373 -15.757 1.00 45.31 109 LYS A C 1
ATOM 868 O O . LYS A 1 109 ? 15.226 -11.326 -16.525 1.00 45.31 109 LYS A O 1
ATOM 873 N N . SER A 1 110 ? 13.972 -10.123 -15.103 1.00 39.47 110 SER A N 1
ATOM 874 C CA . SER A 1 110 ? 12.712 -10.783 -15.421 1.00 39.47 110 SER A CA 1
ATOM 875 C C . SER A 1 110 ? 12.284 -10.314 -16.803 1.00 39.47 110 SER A C 1
ATOM 877 O O . SER A 1 110 ? 12.147 -9.128 -17.098 1.00 39.47 110 SER A O 1
ATOM 879 N N . ASN A 1 111 ? 12.124 -11.275 -17.698 1.00 41.56 111 ASN A N 1
ATOM 880 C CA . ASN A 1 111 ? 11.626 -11.057 -19.038 1.00 41.56 111 ASN A CA 1
ATOM 881 C C . ASN A 1 111 ? 10.143 -10.652 -18.993 1.00 41.56 111 ASN A C 1
ATOM 883 O O . ASN A 1 111 ? 9.300 -11.341 -19.565 1.00 41.56 111 ASN A O 1
ATOM 887 N N . CYS A 1 112 ? 9.802 -9.491 -18.423 1.00 44.91 112 CYS A N 1
ATOM 888 C CA . CYS A 1 112 ? 8.655 -8.740 -18.908 1.00 44.91 112 CYS A CA 1
ATOM 889 C C . CYS A 1 112 ? 9.049 -8.248 -20.302 1.00 44.91 112 CYS A C 1
ATOM 891 O O . CYS A 1 112 ? 9.484 -7.115 -20.511 1.00 44.91 112 CYS A O 1
ATOM 893 N N . LYS A 1 113 ? 9.006 -9.185 -21.255 1.00 39.09 113 LYS A N 1
ATOM 894 C CA . LYS A 1 113 ? 9.352 -9.027 -22.657 1.00 39.09 113 LYS A CA 1
ATOM 895 C C . LYS A 1 113 ? 8.313 -8.090 -23.251 1.00 39.09 113 LYS A C 1
ATOM 897 O O . LYS A 1 113 ? 7.420 -8.500 -23.986 1.00 39.09 113 LYS A O 1
ATOM 902 N N . ARG A 1 114 ? 8.445 -6.791 -22.968 1.00 43.41 114 ARG A N 1
ATOM 903 C CA . ARG A 1 114 ? 8.033 -5.766 -23.912 1.00 43.41 114 ARG A CA 1
ATOM 904 C C . ARG A 1 114 ? 8.804 -6.109 -25.174 1.00 43.41 114 ARG A C 1
ATOM 906 O O . ARG A 1 114 ? 9.986 -5.802 -25.280 1.00 43.41 114 ARG A O 1
ATOM 913 N N . LYS A 1 115 ? 8.151 -6.794 -26.115 1.00 33.00 115 LYS A N 1
ATOM 914 C CA . LYS A 1 115 ? 8.556 -6.765 -27.516 1.00 33.00 115 LYS A CA 1
ATOM 915 C C . LYS A 1 115 ? 8.466 -5.301 -27.955 1.00 33.00 115 LYS A C 1
ATOM 917 O O . LYS A 1 115 ? 7.473 -4.876 -28.529 1.00 33.00 115 LYS A O 1
ATOM 922 N N . GLY A 1 116 ? 9.483 -4.522 -27.602 1.00 36.22 116 GLY A N 1
ATOM 923 C CA . GLY A 1 116 ? 9.945 -3.416 -28.407 1.00 36.22 116 GLY A CA 1
ATOM 924 C C . GLY A 1 116 ? 10.612 -4.056 -29.610 1.00 36.22 116 GLY A C 1
ATOM 925 O O . GLY A 1 116 ? 11.715 -4.589 -29.525 1.00 36.22 116 GLY A O 1
ATOM 926 N N . THR A 1 117 ? 9.881 -4.092 -30.714 1.00 35.56 117 THR A N 1
ATOM 927 C CA . THR A 1 117 ? 10.456 -3.990 -32.054 1.00 35.56 117 THR A CA 1
ATOM 928 C C . THR A 1 117 ? 11.613 -2.993 -32.019 1.00 35.56 117 THR A C 1
ATOM 930 O O . THR A 1 117 ? 11.380 -1.828 -31.718 1.00 35.56 117 THR A O 1
ATOM 933 N N . THR A 1 118 ? 12.857 -3.469 -32.094 1.00 34.69 118 THR A N 1
ATOM 934 C CA . THR A 1 118 ? 13.689 -3.568 -33.311 1.00 34.69 118 THR A CA 1
ATOM 935 C C . THR A 1 118 ? 15.158 -3.603 -32.898 1.00 34.69 118 THR A C 1
ATOM 937 O O . THR A 1 118 ? 15.690 -2.624 -32.382 1.00 34.69 118 THR A O 1
ATOM 940 N N . GLY A 1 119 ? 15.830 -4.721 -33.179 1.00 30.56 119 GLY A N 1
ATOM 941 C CA . GLY A 1 119 ? 17.238 -4.656 -33.549 1.00 30.56 119 GLY A CA 1
ATOM 942 C C . GLY A 1 119 ? 17.324 -4.027 -34.939 1.00 30.56 119 GLY A C 1
ATOM 943 O O . GLY A 1 119 ? 16.592 -4.432 -35.839 1.00 30.56 119 GLY A O 1
ATOM 944 N N . GLY A 1 120 ? 18.167 -3.013 -35.095 1.00 26.16 120 GLY A N 1
ATOM 945 C CA . GLY A 1 120 ? 18.360 -2.318 -36.362 1.00 26.16 120 GLY A CA 1
ATOM 946 C C . GLY A 1 120 ? 19.145 -1.033 -36.149 1.00 26.16 120 GLY A C 1
ATOM 947 O O . GLY A 1 120 ? 18.740 -0.175 -35.375 1.00 26.16 120 GLY A O 1
ATOM 948 N N . LYS A 1 121 ? 20.308 -0.946 -36.790 1.00 32.28 121 LYS A N 1
ATOM 949 C CA . LYS A 1 121 ? 21.219 0.202 -36.784 1.00 32.28 121 LYS A CA 1
ATOM 950 C C . LYS A 1 121 ? 20.522 1.505 -37.221 1.00 32.28 121 LYS A C 1
ATOM 952 O O . LYS A 1 121 ? 19.639 1.467 -38.067 1.00 32.28 121 LYS A O 1
ATOM 957 N N . ALA A 1 122 ? 21.125 2.612 -36.776 1.00 29.72 122 ALA A N 1
ATOM 958 C CA . ALA A 1 122 ? 21.204 3.928 -37.425 1.00 29.72 122 ALA A CA 1
ATOM 959 C C . ALA A 1 122 ? 20.288 5.070 -36.923 1.00 29.72 122 ALA A C 1
ATOM 961 O O . ALA A 1 122 ? 19.069 4.989 -36.942 1.00 29.72 122 ALA A O 1
ATOM 962 N N . ASN A 1 123 ? 20.981 6.176 -36.615 1.00 26.39 123 ASN A N 1
ATOM 963 C CA . ASN A 1 123 ? 20.616 7.590 -36.759 1.00 26.39 123 ASN A CA 1
ATOM 964 C C . ASN A 1 123 ? 19.611 8.268 -35.803 1.00 26.39 123 ASN A C 1
ATOM 966 O O . ASN A 1 123 ? 18.414 8.029 -35.804 1.00 26.39 123 ASN A O 1
ATOM 970 N N . HIS A 1 124 ? 20.184 9.198 -35.028 1.00 32.44 124 HIS A N 1
ATOM 971 C CA . HIS A 1 124 ? 19.842 10.624 -34.917 1.00 32.44 124 HIS A CA 1
ATOM 972 C C . HIS A 1 124 ? 18.403 11.077 -35.258 1.00 32.44 124 HIS A C 1
ATOM 974 O O . HIS A 1 124 ? 17.980 10.985 -36.403 1.00 32.44 124 HIS A O 1
ATOM 980 N N . LYS A 1 125 ? 17.788 11.749 -34.264 1.00 34.25 125 LYS A N 1
ATOM 981 C CA . LYS A 1 125 ? 16.540 12.549 -34.271 1.00 34.25 125 LYS A CA 1
ATOM 982 C C . LYS A 1 125 ? 15.231 11.787 -34.509 1.00 34.25 125 LYS A C 1
ATOM 984 O O . LYS A 1 125 ? 14.967 11.341 -35.608 1.00 34.25 125 LYS A O 1
ATOM 989 N N . GLU A 1 126 ? 14.362 11.778 -33.495 1.00 28.52 126 GLU A N 1
ATOM 990 C CA . GLU A 1 126 ? 13.057 12.455 -33.574 1.00 28.52 126 GLU A CA 1
ATOM 991 C C . GLU A 1 126 ? 12.396 12.514 -32.181 1.00 28.52 126 GLU A C 1
ATOM 993 O O . GLU A 1 126 ? 12.516 11.633 -31.333 1.00 28.52 126 GLU A O 1
ATOM 998 N N . HIS A 1 127 ? 11.719 13.630 -31.978 1.00 30.48 127 HIS A N 1
ATOM 999 C CA . HIS A 1 127 ? 10.954 14.121 -30.845 1.00 30.48 127 HIS A CA 1
ATOM 1000 C C . HIS A 1 127 ? 9.842 13.215 -30.261 1.00 30.48 127 HIS A C 1
ATOM 1002 O O . HIS A 1 127 ? 9.154 12.488 -30.965 1.00 30.48 127 HIS A O 1
ATOM 1008 N N . LYS A 1 128 ? 9.509 13.567 -29.004 1.00 28.75 128 LYS A N 1
ATOM 1009 C CA . LYS A 1 128 ? 8.162 13.700 -28.391 1.00 28.75 128 LYS A CA 1
ATOM 1010 C C . LYS A 1 128 ? 7.544 12.523 -27.616 1.00 28.75 128 LYS A C 1
ATOM 1012 O O . LYS A 1 128 ? 7.097 11.526 -28.159 1.00 28.75 128 LYS A O 1
ATOM 1017 N N . ARG A 1 129 ? 7.315 12.848 -26.331 1.00 30.89 129 ARG A N 1
ATOM 1018 C CA . ARG A 1 129 ? 6.224 12.421 -25.434 1.00 30.89 129 ARG A CA 1
ATOM 1019 C C . ARG A 1 129 ? 6.027 10.915 -25.281 1.00 30.89 129 ARG A C 1
ATOM 1021 O O . ARG A 1 129 ? 5.139 10.325 -25.886 1.00 30.89 129 ARG A O 1
ATOM 1028 N N . VAL A 1 130 ? 6.710 10.348 -24.294 1.00 33.41 130 VAL A N 1
ATOM 1029 C CA . VAL A 1 130 ? 6.182 9.181 -23.585 1.00 33.41 130 VAL A CA 1
ATOM 1030 C C . VAL A 1 130 ? 5.851 9.639 -22.177 1.00 33.41 130 VAL A C 1
ATOM 1032 O O . VAL A 1 130 ? 6.731 9.882 -21.357 1.00 33.41 130 VAL A O 1
ATOM 1035 N N . ASN A 1 131 ? 4.554 9.858 -21.963 1.00 31.27 131 ASN A N 1
ATOM 1036 C CA . ASN A 1 131 ? 3.973 10.243 -20.690 1.00 31.27 131 ASN A CA 1
ATOM 1037 C C . ASN A 1 131 ? 4.498 9.348 -19.567 1.00 31.27 131 ASN A C 1
ATOM 1039 O O . ASN A 1 131 ? 4.439 8.121 -19.653 1.00 31.27 131 ASN A O 1
ATOM 1043 N N . ASN A 1 132 ? 4.994 10.038 -18.543 1.00 35.12 132 ASN A N 1
ATOM 1044 C CA . ASN A 1 132 ? 5.241 9.624 -17.172 1.00 35.12 132 ASN A CA 1
ATOM 1045 C C . ASN A 1 132 ? 4.624 8.257 -16.817 1.00 35.12 132 ASN A C 1
ATOM 1047 O O . ASN A 1 132 ? 3.465 8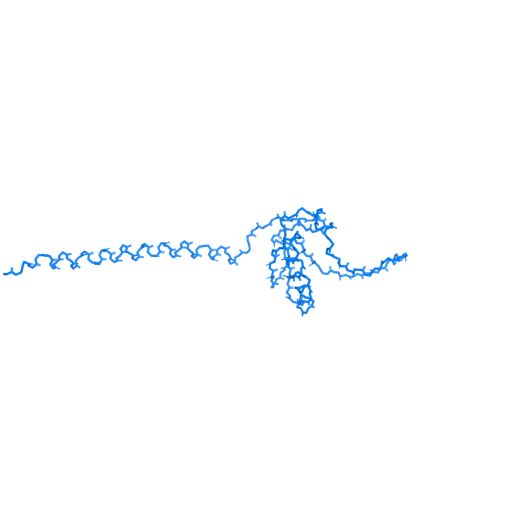.167 -16.415 1.00 35.12 132 ASN A O 1
ATOM 1051 N N . LYS A 1 133 ? 5.398 7.183 -16.993 1.00 36.19 133 LYS A N 1
ATOM 1052 C CA . LYS A 1 133 ? 5.034 5.846 -16.532 1.00 36.19 133 LYS A CA 1
ATOM 1053 C C . LYS A 1 133 ? 5.877 5.552 -15.304 1.00 36.19 133 LYS A C 1
ATOM 1055 O O . LYS A 1 133 ? 6.946 4.959 -15.397 1.00 36.19 133 LYS A O 1
ATOM 1060 N N . VAL A 1 134 ? 5.376 6.013 -14.166 1.00 33.59 134 VAL A N 1
ATOM 1061 C CA . VAL A 1 134 ? 5.878 5.629 -12.852 1.00 33.59 134 VAL A CA 1
ATOM 1062 C C . VAL A 1 134 ? 5.523 4.152 -12.653 1.00 33.59 134 VAL A C 1
ATOM 1064 O O . VAL A 1 134 ? 4.415 3.813 -12.244 1.00 33.59 134 VAL A O 1
ATOM 1067 N N . GLN A 1 135 ? 6.433 3.269 -13.060 1.00 39.53 135 GLN A N 1
ATOM 1068 C CA . GLN A 1 135 ? 6.465 1.890 -12.583 1.00 39.53 135 GLN A CA 1
ATOM 1069 C C . GLN A 1 135 ? 7.339 1.921 -11.329 1.00 39.53 135 GLN A C 1
ATOM 1071 O O . GLN A 1 135 ? 8.539 2.184 -11.440 1.00 39.53 135 GLN A O 1
ATOM 1076 N N . VAL A 1 136 ? 6.700 1.773 -10.171 1.00 38.78 136 VAL A N 1
ATOM 1077 C CA . VAL A 1 136 ? 7.364 1.406 -8.916 1.00 38.78 136 VAL A CA 1
ATOM 1078 C C . VAL A 1 136 ? 7.467 -0.124 -8.881 1.00 38.78 136 VAL A C 1
ATOM 1080 O O . VAL A 1 136 ? 6.824 -0.791 -9.728 1.00 38.78 136 VAL A O 1
#

pLDDT: mean 70.53, std 20.33, range [26.16, 96.06]

Secondary structure (DSSP, 8-state):
---SHHHHHHHHHHHHHHHHHHHHHHHHHHHHHHHHHHTSS----EEE-TTS-EEETTTSPSS-EEEEE--TT-HHHHHHHHHHHHHHHH-TTSEEEEE-SS-HHHHHHS--------------------------

Foldseek 3Di:
DDDCVVVVVCVVVVVVVVVVVVVVVVVVVVVVVVVVVVVVDDPWDWDAFLVRDTDTPVNPDDAAEDEAEADLVDPVSLVVVVVVVVVCVVCVRYQYEYDYPDDSVVVVVRPPPPPPDDDDDDDDDDDDDDPDNRHD

Radius of gyration: 28.24 Å; chains: 1; bounding box: 66×32×87 Å

Sequence (136 aa):
MKNKKPLKIIAVLIPILAIGILLYLFSNFQKKKSKVEALKSIPSISVKDINGNSVTNNTLPVGNKILVYFNPDCEYCQAEMNELSKINKKHQNINWIMFTDKPLIEIKKSNCKRKGTTGGKANHKEHKRVNNKVQV